Protein AF-A0A4R8ZW48-F1 (afdb_monomer)

pLDDT: mean 73.58, std 17.2, range [37.12, 94.38]

Foldseek 3Di:
DLVLQQQQLPPPVPVPPSDDRQKGWDAQLSLLVVVVDDPPCSPPPVSSVVSVVVVVVCVVVVQKDWPADADVVGGTMIGGPDDHDHVPPDPVPPDPPPPPPPDDDDDDDDDDD

Secondary structure (DSSP, 8-state):
-HHHHHHHTT-GGG-TT-PPTTEE---HHHHHHTTTPPTTGGGSHHHHHHHHHHHHHHHHTTSEEEEE--BTTB--EEEE-S--PPTTS------------------------

Nearest PDB structures (foldseek):
  1fp1-assembly1_D-2  TM=4.747E-01  e=2.102E-01  Medicago sativa
  6qpw-assembly1_B  TM=5.840E-01  e=6.916E-01  Saccharomyces cerevisiae S288C
  4pca-assembly3_D-4  TM=5.143E-01  e=1.866E+00  Anaplasma phagocytophilum str. HGE1
  4pca-assembly2_B  TM=4.327E-01  e=1.634E+00  Anaplasma phagocytophilum str. HGE1
  8t8f-assembly1_G  TM=4.624E-01  e=5.377E+00  Saccharomyces cerevisiae W303

Mean predicted aligned error: 13.17 Å

Structure (mmCIF, N/CA/C/O backbone):
data_AF-A0A4R8ZW48-F1
#
_entry.id   AF-A0A4R8ZW48-F1
#
loop_
_atom_site.group_PDB
_atom_site.id
_atom_site.type_symbol
_atom_site.label_atom_id
_atom_site.label_alt_id
_atom_site.label_comp_id
_atom_site.label_asym_id
_atom_site.label_entity_id
_atom_site.label_seq_id
_atom_site.pdbx_PDB_ins_code
_atom_site.Cartn_x
_atom_site.Cartn_y
_atom_site.Cartn_z
_atom_site.occupancy
_atom_site.B_iso_or_equiv
_atom_site.auth_seq_id
_atom_site.auth_comp_id
_atom_site.auth_asym_id
_atom_site.auth_atom_id
_atom_site.pdbx_PDB_model_num
ATOM 1 N N . MET A 1 1 ? -1.983 -6.429 -3.704 1.00 82.69 1 MET A N 1
ATOM 2 C CA . MET A 1 1 ? -1.678 -5.146 -3.025 1.00 82.69 1 MET A CA 1
ATOM 3 C C . MET A 1 1 ? -1.849 -5.175 -1.506 1.00 82.69 1 MET A C 1
ATOM 5 O O . MET A 1 1 ? -0.839 -5.099 -0.827 1.00 82.69 1 MET A O 1
ATOM 9 N N . LEU A 1 2 ? -3.062 -5.295 -0.946 1.00 81.75 2 LEU A N 1
ATOM 10 C CA . LEU A 1 2 ? -3.280 -5.157 0.511 1.00 81.75 2 LEU A CA 1
ATOM 11 C C . LEU A 1 2 ? -2.423 -6.110 1.367 1.00 81.75 2 LEU A C 1
ATOM 13 O O . LEU A 1 2 ? -1.838 -5.685 2.355 1.00 81.75 2 LEU A O 1
ATOM 17 N N . LEU A 1 3 ? -2.299 -7.376 0.952 1.00 83.31 3 LEU A N 1
ATOM 18 C CA . LEU A 1 3 ? -1.439 -8.359 1.621 1.00 83.31 3 LEU A CA 1
ATOM 19 C C . LEU A 1 3 ? 0.030 -7.919 1.658 1.00 83.31 3 LEU A C 1
ATOM 21 O O . LEU A 1 3 ? 0.670 -8.031 2.693 1.00 83.31 3 LEU A O 1
ATOM 25 N N . HIS A 1 4 ? 0.550 -7.400 0.545 1.00 85.19 4 HIS A N 1
ATOM 26 C CA . HIS A 1 4 ? 1.924 -6.909 0.481 1.00 85.19 4 HIS A CA 1
ATOM 27 C C . HIS A 1 4 ? 2.126 -5.738 1.444 1.00 85.19 4 HIS A C 1
ATOM 29 O O . HIS A 1 4 ? 3.027 -5.795 2.265 1.00 85.19 4 HIS A O 1
ATOM 35 N N . MET A 1 5 ? 1.225 -4.747 1.440 1.00 84.75 5 MET A N 1
ATOM 36 C CA . MET A 1 5 ? 1.295 -3.639 2.401 1.00 84.75 5 MET A CA 1
ATOM 37 C C . MET A 1 5 ? 1.303 -4.132 3.850 1.00 84.75 5 MET A C 1
ATOM 39 O O . MET A 1 5 ? 2.083 -3.641 4.662 1.00 84.75 5 MET A O 1
ATOM 43 N N . ALA A 1 6 ? 0.450 -5.111 4.169 1.00 82.50 6 ALA A N 1
ATOM 44 C CA . ALA A 1 6 ? 0.392 -5.691 5.502 1.00 82.50 6 ALA A CA 1
ATOM 45 C C . ALA A 1 6 ? 1.723 -6.344 5.890 1.00 82.50 6 ALA A C 1
ATOM 47 O O . ALA A 1 6 ? 2.185 -6.094 6.994 1.00 82.50 6 ALA A O 1
ATOM 48 N N . LEU A 1 7 ? 2.355 -7.120 5.005 1.00 78.38 7 LEU A N 1
ATOM 49 C CA . LEU A 1 7 ? 3.647 -7.764 5.275 1.00 78.38 7 LEU A CA 1
ATOM 50 C C . LEU A 1 7 ? 4.774 -6.740 5.476 1.00 78.38 7 LEU A C 1
ATOM 52 O O . LEU A 1 7 ? 5.469 -6.802 6.485 1.00 78.38 7 LEU A O 1
ATOM 56 N N . GLU A 1 8 ? 4.886 -5.769 4.573 1.00 78.56 8 GLU A N 1
ATOM 57 C CA . GLU A 1 8 ? 5.925 -4.728 4.600 1.00 78.56 8 GLU A CA 1
ATOM 58 C C . GLU A 1 8 ? 5.781 -3.789 5.809 1.00 78.56 8 GLU A C 1
ATOM 60 O O . GLU A 1 8 ? 6.763 -3.282 6.332 1.00 78.56 8 GLU A O 1
ATOM 65 N N . SER A 1 9 ? 4.563 -3.590 6.328 1.00 76.00 9 SER A N 1
ATOM 66 C CA . SER A 1 9 ? 4.339 -2.770 7.534 1.00 76.00 9 SER A CA 1
ATOM 67 C C . SER A 1 9 ? 4.898 -3.366 8.836 1.00 76.00 9 SER A C 1
ATOM 69 O O . SER A 1 9 ? 4.832 -2.716 9.882 1.00 76.00 9 SER A O 1
ATOM 71 N N . TRP A 1 10 ? 5.397 -4.605 8.780 1.00 68.69 10 TRP A N 1
ATOM 72 C CA . TRP A 1 10 ? 6.102 -5.291 9.866 1.00 68.69 10 TRP A CA 1
ATOM 73 C C . TRP A 1 10 ? 7.581 -5.530 9.552 1.00 68.69 10 TRP A C 1
ATOM 75 O O . TRP A 1 10 ? 8.257 -6.153 10.378 1.00 68.69 10 TRP A O 1
ATOM 85 N N . ASP A 1 11 ? 8.062 -5.109 8.378 1.00 66.19 11 ASP A N 1
ATOM 86 C CA . ASP A 1 11 ? 9.480 -5.185 8.060 1.00 66.19 11 ASP A CA 1
ATOM 87 C C . ASP A 1 11 ? 10.202 -4.000 8.705 1.00 66.19 11 ASP A C 1
ATOM 89 O O . ASP A 1 11 ? 10.144 -2.857 8.251 1.00 66.19 11 ASP A O 1
ATOM 93 N N . ASP A 1 12 ? 10.870 -4.291 9.817 1.00 62.00 12 ASP A N 1
ATOM 94 C CA . ASP A 1 12 ? 11.641 -3.314 10.577 1.00 62.00 12 ASP A CA 1
ATOM 95 C C . ASP A 1 12 ? 12.902 -2.852 9.810 1.00 62.00 12 ASP A C 1
ATOM 97 O O . ASP A 1 12 ? 13.494 -1.832 10.163 1.00 62.00 12 ASP A O 1
ATOM 101 N N . THR A 1 13 ? 13.299 -3.565 8.745 1.00 59.53 13 THR A N 1
ATOM 102 C CA . THR A 1 13 ? 14.474 -3.256 7.911 1.00 59.53 13 THR A CA 1
ATOM 103 C C . THR A 1 13 ? 14.268 -1.983 7.085 1.00 59.53 13 THR A C 1
ATOM 105 O O . THR A 1 13 ? 15.188 -1.175 6.968 1.00 59.53 13 THR A O 1
ATOM 108 N N . ASP A 1 14 ? 13.046 -1.769 6.587 1.00 54.38 14 ASP A N 1
ATOM 109 C CA . ASP A 1 14 ? 12.645 -0.616 5.767 1.00 54.38 14 ASP A CA 1
ATOM 110 C C . ASP A 1 14 ? 11.744 0.373 6.539 1.00 54.38 14 ASP A C 1
ATOM 112 O O . ASP A 1 14 ? 11.050 1.206 5.949 1.00 54.38 14 ASP A O 1
ATOM 116 N N . ASN A 1 15 ? 11.774 0.323 7.878 1.00 58.97 15 ASN A N 1
ATOM 117 C CA . ASN A 1 15 ? 11.072 1.248 8.771 1.00 58.97 15 ASN A CA 1
ATOM 118 C C . ASN A 1 15 ? 12.043 2.298 9.361 1.00 58.97 15 ASN A C 1
ATOM 120 O O . ASN A 1 15 ? 12.417 2.211 10.536 1.00 58.97 15 ASN A O 1
ATOM 124 N N . PRO A 1 16 ? 12.448 3.336 8.598 1.00 57.59 16 PRO A N 1
ATOM 125 C CA . PRO A 1 16 ? 13.510 4.271 8.991 1.00 57.59 16 PRO A CA 1
ATOM 126 C C . PRO A 1 16 ? 13.196 5.103 10.246 1.00 57.59 16 PRO A C 1
ATOM 128 O O . PRO A 1 16 ? 14.077 5.788 10.760 1.00 57.59 16 PRO A O 1
ATOM 131 N N . GLY A 1 17 ? 11.952 5.078 10.735 1.00 58.38 17 GLY A N 1
ATOM 132 C CA . GLY A 1 17 ? 11.503 5.859 11.888 1.00 58.38 17 GLY A CA 1
ATOM 133 C C . GLY A 1 17 ? 11.105 5.040 13.113 1.00 58.38 17 GLY A C 1
ATOM 134 O O . GLY A 1 17 ? 10.580 5.637 14.051 1.00 58.38 17 GLY A O 1
ATOM 135 N N . ASN A 1 18 ? 11.282 3.709 13.106 1.00 60.03 18 ASN A N 1
ATOM 136 C CA . ASN A 1 18 ? 10.733 2.820 14.140 1.00 60.03 18 ASN A CA 1
ATOM 137 C C . ASN A 1 18 ? 9.226 3.084 14.369 1.00 60.03 18 ASN A C 1
ATOM 139 O O . ASN A 1 18 ? 8.730 3.127 15.498 1.00 60.03 18 ASN A O 1
ATOM 143 N N . GLN A 1 19 ? 8.518 3.385 13.274 1.00 63.16 19 GLN A N 1
ATOM 144 C CA . GLN A 1 19 ? 7.114 3.780 13.283 1.00 63.16 19 GLN A CA 1
ATOM 145 C C . GLN A 1 19 ? 6.253 2.621 13.788 1.00 63.16 19 GLN A C 1
ATOM 147 O O . GLN A 1 19 ? 6.624 1.459 13.596 1.00 63.16 19 GLN A O 1
ATOM 152 N N . PRO A 1 20 ? 5.104 2.918 14.423 1.00 63.41 20 PRO A N 1
ATOM 153 C CA . PRO A 1 20 ? 4.220 1.884 14.929 1.00 63.41 20 PRO A CA 1
ATOM 154 C C . PRO A 1 20 ? 3.824 0.913 13.806 1.00 63.41 20 PRO A C 1
ATOM 156 O O . PRO A 1 20 ? 3.628 1.345 12.662 1.00 63.41 20 PRO A O 1
ATOM 159 N N . PRO A 1 21 ? 3.665 -0.384 14.125 1.00 64.31 21 PRO A N 1
ATOM 160 C CA . PRO A 1 21 ? 3.185 -1.365 13.165 1.00 64.31 21 PRO A CA 1
ATOM 161 C C . PRO A 1 21 ? 1.896 -0.885 12.502 1.00 64.31 21 PRO A C 1
ATOM 163 O O . PRO A 1 21 ? 1.071 -0.275 13.187 1.00 64.31 21 PRO A O 1
ATOM 166 N N . ARG A 1 22 ? 1.700 -1.221 11.216 1.00 72.38 22 ARG A N 1
ATOM 167 C CA . ARG A 1 22 ? 0.585 -0.793 10.329 1.00 72.38 22 ARG A CA 1
ATOM 168 C C . ARG A 1 22 ? 0.845 0.455 9.489 1.00 72.38 22 ARG A C 1
ATOM 170 O O . ARG A 1 22 ? -0.062 0.875 8.769 1.00 72.38 22 ARG A O 1
ATOM 177 N N . ARG A 1 23 ? 2.049 1.025 9.515 1.00 79.00 23 ARG A N 1
ATOM 178 C CA . ARG A 1 23 ? 2.410 2.109 8.597 1.00 79.00 23 ARG A CA 1
ATOM 179 C C . ARG A 1 23 ? 3.266 1.588 7.449 1.00 79.00 23 ARG A C 1
ATOM 181 O O . ARG A 1 23 ? 4.279 0.939 7.668 1.00 79.00 23 ARG A O 1
ATOM 188 N N . TYR A 1 24 ? 2.820 1.845 6.224 1.00 79.25 24 TYR A N 1
ATOM 189 C CA . TYR A 1 24 ? 3.458 1.381 4.994 1.00 79.25 24 TYR A CA 1
ATOM 190 C C . TYR A 1 24 ? 4.174 2.533 4.281 1.00 79.25 24 TYR A C 1
ATOM 192 O O . TYR A 1 24 ? 3.570 3.590 4.070 1.00 79.25 24 TYR A O 1
ATOM 200 N N . PHE A 1 25 ? 5.433 2.297 3.889 1.00 73.12 25 PHE A N 1
ATOM 201 C CA . PHE A 1 25 ? 6.367 3.308 3.368 1.00 73.12 25 PHE A CA 1
ATOM 202 C C . PHE A 1 25 ? 7.028 2.944 2.026 1.00 73.12 25 PHE A C 1
ATOM 204 O O . PHE A 1 25 ? 8.052 3.531 1.674 1.00 73.12 25 PHE A O 1
ATOM 211 N N . ALA A 1 26 ? 6.499 1.997 1.248 1.00 72.94 26 ALA A N 1
ATOM 212 C CA . ALA A 1 26 ? 7.226 1.536 0.062 1.00 72.94 26 ALA A CA 1
ATOM 213 C C . ALA A 1 26 ? 7.128 2.486 -1.148 1.00 72.94 26 ALA A C 1
ATOM 215 O O . ALA A 1 26 ? 6.184 3.271 -1.312 1.00 72.94 26 ALA A O 1
ATOM 216 N N . SER A 1 27 ? 8.107 2.362 -2.049 1.00 78.56 27 SER A N 1
ATOM 217 C CA . SER A 1 27 ? 8.121 3.067 -3.330 1.00 78.56 27 SER A CA 1
ATOM 218 C C . SER A 1 27 ? 7.003 2.576 -4.261 1.00 78.56 27 SER A C 1
ATOM 220 O O . SER A 1 27 ? 6.371 1.531 -4.053 1.00 78.56 27 SER A O 1
ATOM 222 N N . ARG A 1 28 ? 6.747 3.336 -5.333 1.00 81.12 28 ARG A N 1
ATOM 223 C CA . ARG A 1 28 ? 5.766 2.946 -6.363 1.00 81.12 28 ARG A CA 1
ATOM 224 C C . ARG A 1 28 ? 6.192 1.682 -7.109 1.00 81.12 28 ARG A C 1
ATOM 226 O O . ARG A 1 28 ? 5.341 0.855 -7.408 1.00 81.12 28 ARG A O 1
ATOM 233 N N . GLU A 1 29 ? 7.488 1.533 -7.351 1.00 83.50 29 GLU A N 1
ATOM 234 C CA . GLU A 1 29 ? 8.081 0.383 -8.040 1.00 83.50 29 GLU A CA 1
ATOM 235 C C . 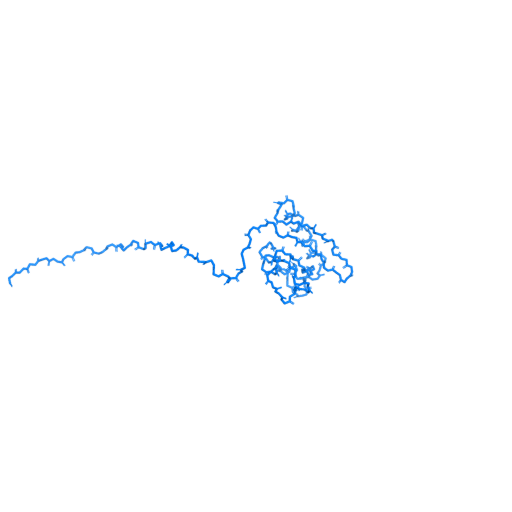GLU A 1 29 ? 7.971 -0.891 -7.198 1.00 83.50 29 GLU A C 1
ATOM 237 O O . GLU A 1 29 ? 7.600 -1.937 -7.725 1.00 83.50 29 GLU A O 1
ATOM 242 N N . SER A 1 30 ? 8.211 -0.796 -5.883 1.00 83.56 30 SER A N 1
ATOM 243 C CA . SER A 1 30 ? 7.996 -1.914 -4.951 1.00 83.56 30 SER A CA 1
ATOM 244 C C . SER A 1 30 ? 6.510 -2.293 -4.889 1.00 83.56 30 SER A C 1
ATOM 246 O O . SER A 1 30 ? 6.126 -3.447 -5.076 1.00 83.56 30 SER A O 1
ATOM 248 N N . SER A 1 31 ? 5.638 -1.284 -4.808 1.00 84.56 31 SER A N 1
ATOM 249 C CA . SER A 1 31 ? 4.184 -1.478 -4.830 1.00 84.56 31 SER A CA 1
ATOM 250 C C . SER A 1 31 ? 3.672 -2.146 -6.116 1.00 84.56 31 SER A C 1
ATOM 252 O O . SER A 1 31 ? 2.674 -2.864 -6.084 1.00 84.56 31 SER A O 1
ATOM 254 N N . ALA A 1 32 ? 4.329 -1.928 -7.257 1.00 89.06 32 ALA A N 1
ATOM 255 C CA . ALA A 1 32 ? 3.951 -2.548 -8.524 1.00 89.06 32 ALA A CA 1
ATOM 256 C C . ALA A 1 32 ? 4.230 -4.061 -8.547 1.00 89.06 32 ALA A C 1
ATOM 258 O O . ALA A 1 32 ? 3.462 -4.813 -9.155 1.00 89.06 32 ALA A O 1
ATOM 259 N N . ILE A 1 33 ? 5.244 -4.531 -7.814 1.00 87.75 33 ILE A N 1
ATOM 260 C CA . ILE A 1 33 ? 5.540 -5.965 -7.661 1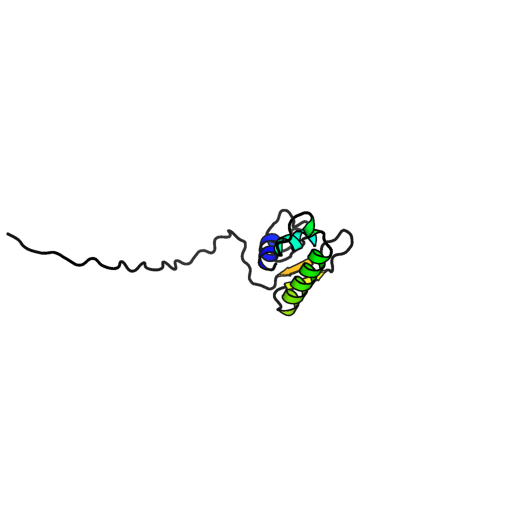.00 87.75 33 ILE A CA 1
ATOM 261 C C . ILE A 1 33 ? 4.357 -6.686 -7.008 1.00 87.75 33 ILE A C 1
ATOM 263 O O . ILE A 1 33 ? 3.957 -7.766 -7.438 1.00 87.75 33 ILE A O 1
ATOM 267 N N . ALA A 1 34 ? 3.692 -6.040 -6.050 1.00 88.06 34 ALA A N 1
ATOM 268 C CA . ALA A 1 34 ? 2.491 -6.565 -5.402 1.00 88.06 34 ALA A CA 1
ATOM 269 C C . ALA A 1 34 ? 1.249 -6.660 -6.306 1.00 88.06 34 ALA A C 1
ATOM 271 O O . ALA A 1 34 ? 0.207 -7.176 -5.873 1.00 88.06 34 ALA A O 1
ATOM 272 N N . LEU A 1 35 ? 1.330 -6.107 -7.517 1.00 89.25 35 LEU A N 1
ATOM 273 C CA . LEU A 1 35 ? 0.339 -6.233 -8.583 1.00 89.25 35 LEU A CA 1
ATOM 274 C C . LEU A 1 35 ? 0.800 -7.182 -9.701 1.00 89.25 35 LEU A C 1
ATOM 276 O O . LEU A 1 35 ? 0.073 -7.357 -10.673 1.00 89.25 35 LEU A O 1
ATOM 280 N N . GLY A 1 36 ? 1.971 -7.810 -9.555 1.00 91.25 36 GLY A N 1
ATOM 281 C CA . GLY A 1 36 ? 2.522 -8.771 -10.509 1.00 91.25 36 GLY A CA 1
ATOM 282 C C . GLY A 1 36 ? 3.446 -8.171 -11.570 1.00 91.25 36 GLY A C 1
ATOM 283 O O . GLY A 1 36 ? 3.859 -8.897 -12.469 1.00 91.25 36 GLY A O 1
ATOM 284 N N . TYR A 1 37 ? 3.794 -6.883 -11.486 1.00 91.06 37 TYR A N 1
ATOM 285 C CA . TYR A 1 37 ? 4.793 -6.300 -12.384 1.00 91.06 37 TYR A CA 1
ATOM 286 C C . TYR A 1 37 ? 6.200 -6.723 -11.956 1.00 91.06 37 TYR A C 1
ATOM 288 O O . TYR A 1 37 ? 6.583 -6.555 -10.800 1.00 91.06 37 TYR A O 1
ATOM 296 N N . LEU A 1 38 ? 6.983 -7.246 -12.894 1.00 91.81 38 LEU A N 1
ATOM 297 C CA . LEU A 1 38 ? 8.377 -7.629 -12.668 1.00 91.81 38 LEU A CA 1
ATOM 298 C C . LEU A 1 38 ? 9.319 -6.527 -13.155 1.00 91.81 38 LEU A C 1
ATOM 300 O O . LEU A 1 38 ? 8.931 -5.692 -13.968 1.00 91.81 38 LEU A O 1
ATOM 304 N N . ALA A 1 39 ? 10.562 -6.523 -12.677 1.00 89.12 39 ALA A N 1
ATOM 305 C CA . ALA A 1 39 ? 11.587 -5.656 -13.247 1.00 89.12 39 ALA A CA 1
ATOM 306 C C . ALA A 1 39 ? 11.918 -6.098 -14.688 1.00 89.12 39 ALA A C 1
ATOM 308 O O . ALA A 1 39 ? 12.039 -7.303 -14.928 1.00 89.12 39 ALA A O 1
ATOM 309 N N . PRO A 1 40 ? 12.092 -5.160 -15.641 1.00 89.12 40 PRO A N 1
ATOM 310 C CA . PRO A 1 40 ? 12.104 -3.697 -15.473 1.00 89.12 40 PRO A CA 1
ATOM 311 C C . PRO A 1 40 ? 10.727 -3.007 -15.605 1.00 89.12 40 PRO A C 1
ATOM 313 O O . PRO A 1 40 ? 10.624 -1.793 -15.432 1.00 89.12 40 PRO A O 1
ATOM 316 N N . ASP A 1 41 ? 9.661 -3.748 -15.911 1.00 90.38 41 ASP A N 1
ATOM 317 C CA . ASP A 1 41 ? 8.327 -3.203 -16.213 1.00 90.38 41 ASP A CA 1
ATOM 318 C C . ASP A 1 41 ? 7.618 -2.565 -15.006 1.00 90.38 41 ASP A C 1
ATOM 320 O O . ASP A 1 41 ? 6.675 -1.784 -15.172 1.00 90.38 41 ASP A O 1
ATOM 324 N N . ASN A 1 42 ? 8.074 -2.853 -13.787 1.00 89.06 42 ASN A N 1
ATOM 325 C CA . ASN A 1 42 ? 7.567 -2.269 -12.545 1.00 89.06 42 ASN A CA 1
ATOM 326 C C . ASN A 1 42 ? 7.801 -0.749 -12.427 1.00 89.06 42 ASN A C 1
ATOM 328 O O . ASN A 1 42 ? 7.103 -0.101 -11.648 1.00 89.06 42 ASN A O 1
ATOM 332 N N . GLY A 1 43 ? 8.722 -0.181 -13.216 1.00 87.38 43 GLY A N 1
ATOM 333 C CA . GLY A 1 43 ? 8.915 1.269 -13.357 1.00 87.38 43 GLY A CA 1
ATOM 334 C C . GLY A 1 43 ? 8.093 1.915 -14.481 1.00 87.38 43 GLY A C 1
ATOM 335 O O . GLY A 1 43 ? 8.177 3.127 -14.694 1.00 87.38 43 GLY A O 1
ATOM 336 N N . SER A 1 44 ? 7.311 1.131 -15.232 1.00 91.62 44 SER A N 1
ATOM 337 C CA . SER A 1 44 ? 6.537 1.641 -16.367 1.00 91.62 44 SER A CA 1
ATOM 338 C C . SER A 1 44 ? 5.367 2.534 -15.935 1.00 91.62 44 SER A C 1
ATOM 340 O O . SER A 1 44 ? 4.812 2.421 -14.840 1.00 91.62 44 SER A O 1
ATOM 342 N N . GLU A 1 45 ? 4.918 3.404 -16.841 1.00 91.62 45 GLU A N 1
ATOM 343 C CA . GLU A 1 45 ? 3.739 4.246 -16.607 1.00 91.62 45 GLU A CA 1
ATOM 344 C C . GLU A 1 45 ? 2.472 3.412 -16.352 1.00 91.62 45 GLU A C 1
ATOM 346 O O . GLU A 1 45 ? 1.660 3.755 -15.489 1.00 91.62 45 GLU A O 1
ATOM 351 N N . SER A 1 46 ? 2.334 2.273 -17.040 1.00 92.31 46 SER A N 1
ATOM 352 C CA . SER A 1 46 ? 1.203 1.362 -16.841 1.00 92.31 46 SER A CA 1
ATOM 353 C C . SER A 1 46 ? 1.191 0.761 -15.432 1.00 92.31 46 SER A C 1
ATOM 355 O O . SER A 1 46 ? 0.144 0.753 -14.781 1.00 92.31 46 SER A O 1
ATOM 357 N N . ALA A 1 47 ? 2.357 0.354 -14.917 1.00 91.50 47 ALA A N 1
ATOM 358 C CA . ALA A 1 47 ? 2.516 -0.120 -13.548 1.00 91.50 47 ALA A CA 1
ATOM 359 C C . ALA A 1 47 ? 2.115 0.963 -12.538 1.00 91.50 47 ALA A C 1
ATOM 361 O O . ALA A 1 47 ? 1.330 0.709 -11.621 1.00 91.50 47 ALA A O 1
ATOM 362 N N . HIS A 1 48 ? 2.561 2.203 -12.750 1.00 89.69 48 HIS A N 1
ATOM 363 C CA . HIS A 1 48 ? 2.193 3.334 -11.900 1.00 89.69 48 HIS A CA 1
ATOM 364 C C . HIS A 1 48 ? 0.686 3.620 -11.897 1.00 89.69 48 HIS A C 1
ATOM 366 O O . HIS A 1 48 ? 0.110 3.873 -10.834 1.00 89.69 48 HIS A O 1
ATOM 372 N N . HIS A 1 49 ? 0.034 3.563 -13.060 1.00 92.25 49 HIS A N 1
ATOM 373 C CA . HIS A 1 49 ? -1.414 3.727 -13.166 1.00 92.25 49 HIS A CA 1
ATOM 374 C C . HIS A 1 49 ? -2.172 2.622 -12.422 1.00 92.25 49 HIS A C 1
ATOM 376 O O . HIS A 1 49 ? -3.104 2.922 -11.668 1.00 92.25 49 HIS A O 1
ATOM 382 N N . SER A 1 50 ? -1.741 1.369 -12.567 1.00 93.25 50 SER A N 1
ATOM 383 C CA . SER A 1 50 ? -2.317 0.220 -11.861 1.00 93.25 50 SER A CA 1
ATOM 384 C C . SER A 1 50 ? -2.169 0.348 -10.343 1.00 93.25 50 SER A C 1
ATOM 386 O O . SER A 1 50 ? -3.150 0.183 -9.616 1.00 93.25 50 SER A O 1
ATOM 388 N N . VAL A 1 51 ? -0.986 0.738 -9.852 1.00 91.06 51 VAL A N 1
ATOM 389 C CA . VAL A 1 51 ? -0.747 1.009 -8.423 1.00 91.06 51 VAL A CA 1
ATOM 390 C C . VAL A 1 51 ? -1.655 2.126 -7.918 1.00 91.06 51 VAL A C 1
ATOM 392 O O . VAL A 1 51 ? -2.305 1.978 -6.883 1.00 91.06 51 VAL A O 1
ATOM 395 N N . LYS A 1 52 ? -1.753 3.236 -8.657 1.00 91.62 52 LYS A N 1
ATOM 396 C CA . LYS A 1 52 ? -2.609 4.368 -8.280 1.00 91.62 52 LYS A CA 1
ATOM 397 C C . LYS A 1 52 ? -4.076 3.953 -8.170 1.00 91.62 52 LYS A C 1
ATOM 399 O O . LYS A 1 52 ? -4.735 4.338 -7.205 1.00 91.62 52 LYS A O 1
ATOM 404 N N . ARG A 1 53 ? -4.572 3.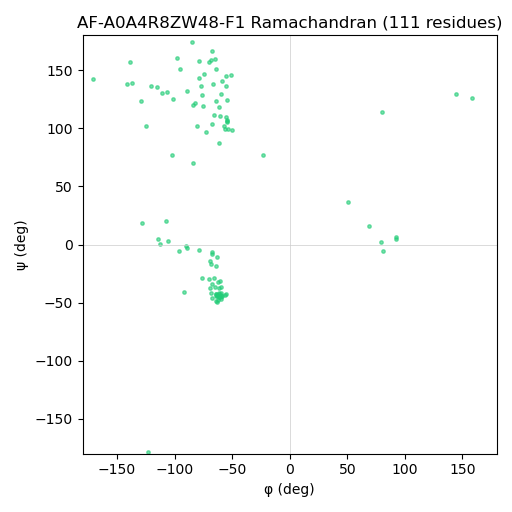164 -9.127 1.00 94.38 53 ARG A N 1
ATOM 405 C CA . ARG A 1 53 ? -5.939 2.635 -9.113 1.00 94.38 53 ARG A CA 1
ATOM 406 C C . ARG A 1 53 ? -6.169 1.706 -7.921 1.00 94.38 53 ARG A C 1
ATOM 408 O O . ARG A 1 53 ? -7.116 1.926 -7.177 1.00 94.38 53 ARG A O 1
ATOM 415 N N . ALA A 1 54 ? -5.284 0.735 -7.697 1.00 93.81 54 ALA A N 1
ATOM 416 C CA . ALA A 1 54 ? -5.406 -0.203 -6.581 1.00 93.81 54 ALA A CA 1
ATOM 417 C C . ALA A 1 54 ? -5.413 0.515 -5.221 1.00 93.81 54 ALA A C 1
ATOM 419 O O . ALA A 1 54 ? -6.218 0.197 -4.352 1.00 93.81 54 ALA A O 1
ATOM 420 N N . ILE A 1 55 ? -4.555 1.526 -5.040 1.00 91.25 55 ILE A N 1
ATOM 421 C CA . ILE A 1 55 ? -4.545 2.348 -3.822 1.00 91.25 55 ILE A CA 1
ATOM 422 C C . ILE A 1 55 ? -5.864 3.110 -3.664 1.00 91.25 55 ILE A C 1
ATOM 424 O O . ILE A 1 55 ? -6.399 3.161 -2.562 1.00 91.25 55 ILE A O 1
ATOM 428 N N . ALA A 1 56 ? -6.394 3.700 -4.738 1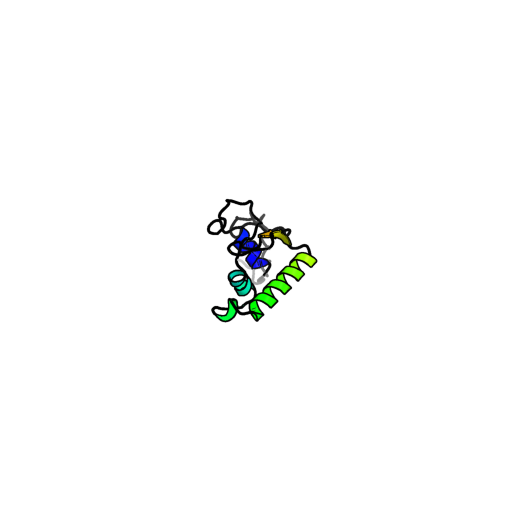.00 91.81 56 ALA A N 1
ATOM 429 C CA . ALA A 1 56 ? -7.667 4.413 -4.681 1.00 91.81 56 ALA A CA 1
ATOM 430 C C . ALA A 1 56 ? -8.826 3.485 -4.279 1.00 91.81 56 ALA A C 1
ATOM 432 O O . ALA A 1 56 ? -9.642 3.869 -3.447 1.00 91.81 56 ALA A O 1
ATOM 433 N N . GLU A 1 57 ? -8.862 2.260 -4.808 1.00 94.38 57 GLU A N 1
ATOM 434 C CA . GLU A 1 57 ? -9.862 1.249 -4.444 1.00 94.38 57 GLU A CA 1
ATOM 435 C C . GLU A 1 57 ? -9.745 0.837 -2.964 1.00 94.38 57 GLU A C 1
ATOM 437 O O . GLU A 1 57 ? -10.756 0.777 -2.269 1.00 94.38 57 GLU A O 1
ATOM 442 N N . LEU A 1 58 ? -8.526 0.636 -2.447 1.00 91.25 58 LEU A N 1
ATOM 443 C CA . LEU A 1 58 ? -8.298 0.297 -1.033 1.00 91.25 58 LEU A CA 1
ATOM 444 C C . LEU A 1 58 ? -8.640 1.442 -0.067 1.00 91.25 58 LEU A C 1
ATOM 446 O O . LEU A 1 58 ? -9.105 1.191 1.046 1.00 91.25 58 LEU A O 1
ATOM 450 N N . VAL A 1 59 ? -8.414 2.693 -0.476 1.00 91.31 59 VAL A N 1
ATOM 451 C CA . VAL A 1 59 ? -8.856 3.869 0.290 1.00 91.31 59 VAL A CA 1
ATOM 452 C C . VAL A 1 59 ? -10.380 3.953 0.282 1.00 91.31 59 VAL A C 1
ATOM 454 O O . VAL A 1 59 ? -10.989 4.123 1.333 1.00 91.31 59 VAL A O 1
ATOM 457 N N . ALA A 1 60 ? -11.011 3.783 -0.884 1.00 92.25 60 ALA A N 1
ATOM 458 C CA . ALA A 1 60 ? -12.466 3.821 -1.013 1.00 92.25 60 ALA A CA 1
ATOM 459 C C . ALA A 1 60 ? -13.158 2.707 -0.210 1.00 92.25 60 ALA A C 1
ATOM 461 O O . ALA A 1 60 ? -14.246 2.922 0.318 1.00 92.25 60 ALA A O 1
ATOM 462 N N . SER A 1 61 ? -12.524 1.539 -0.074 1.00 92.12 61 SER A N 1
ATOM 463 C CA . SER A 1 61 ? -13.032 0.445 0.757 1.00 92.12 61 SER A CA 1
ATOM 464 C C . SER A 1 61 ? -12.774 0.633 2.258 1.00 92.12 61 SER A C 1
ATOM 466 O O . SER A 1 61 ? -13.175 -0.222 3.043 1.00 92.12 61 SER A O 1
ATOM 468 N N . GLY A 1 62 ? -12.047 1.681 2.665 1.00 88.81 62 GLY A N 1
ATOM 469 C CA . GLY A 1 62 ? -11.641 1.905 4.055 1.00 88.81 62 GLY A CA 1
ATOM 470 C C . GLY A 1 62 ? -10.605 0.905 4.578 1.00 88.81 62 GLY A C 1
ATOM 471 O O . GLY A 1 62 ? -10.424 0.793 5.786 1.00 88.81 62 GLY A O 1
ATOM 472 N N . ALA A 1 63 ? -9.926 0.161 3.699 1.00 88.44 63 ALA A N 1
ATOM 473 C CA . ALA A 1 63 ? -8.900 -0.800 4.113 1.00 88.44 63 ALA A CA 1
ATOM 474 C C . ALA A 1 63 ? -7.587 -0.105 4.506 1.00 88.44 63 ALA A C 1
ATOM 476 O O . ALA A 1 63 ? -6.829 -0.618 5.333 1.00 88.44 63 ALA A O 1
ATOM 477 N N . ILE A 1 64 ? -7.319 1.059 3.906 1.00 90.44 64 ILE A N 1
ATOM 478 C CA . ILE A 1 64 ? -6.154 1.895 4.193 1.00 90.44 64 ILE A CA 1
ATOM 479 C C . ILE A 1 64 ? -6.544 3.373 4.234 1.00 90.44 64 ILE A C 1
ATOM 481 O O . ILE A 1 64 ? -7.496 3.798 3.582 1.00 90.44 64 ILE A O 1
ATOM 485 N N . GLU A 1 65 ? -5.741 4.170 4.924 1.00 90.81 65 GLU A N 1
ATOM 486 C CA . GLU A 1 65 ? -5.814 5.628 4.928 1.00 90.81 65 GLU A CA 1
ATOM 487 C C . GLU A 1 65 ? -4.491 6.203 4.421 1.00 90.81 65 GLU A C 1
ATOM 489 O O . GLU A 1 65 ? -3.415 5.739 4.796 1.00 90.81 65 GLU A O 1
ATOM 494 N N . ARG A 1 66 ? -4.547 7.222 3.559 1.00 89.38 66 ARG A N 1
ATOM 495 C CA . ARG A 1 66 ? -3.345 7.930 3.106 1.00 89.38 66 ARG A CA 1
ATOM 496 C C . ARG A 1 66 ? -2.970 8.997 4.127 1.00 89.38 66 ARG A C 1
ATOM 498 O O . ARG A 1 66 ? -3.726 9.941 4.318 1.00 89.38 66 ARG A O 1
ATOM 505 N N . VAL A 1 67 ? -1.768 8.891 4.682 1.00 87.38 67 VAL A N 1
ATOM 506 C CA . VAL A 1 67 ? -1.236 9.870 5.638 1.00 87.38 67 VAL A CA 1
ATOM 507 C C . VAL A 1 67 ? -0.442 10.961 4.931 1.00 87.38 67 VAL A C 1
ATOM 509 O O . VAL A 1 67 ? -0.572 12.136 5.256 1.00 87.38 67 VAL A O 1
ATOM 512 N N . SER A 1 68 ? 0.354 10.585 3.926 1.00 84.50 68 SER A N 1
ATOM 513 C CA . SER A 1 68 ? 1.157 11.533 3.152 1.00 84.50 68 SER A CA 1
ATOM 514 C C . SER A 1 68 ? 1.191 11.167 1.671 1.00 84.50 68 SER A C 1
ATOM 516 O O . SER A 1 68 ? 1.310 10.001 1.275 1.00 84.50 68 SER A O 1
ATOM 518 N N . SER A 1 69 ? 1.071 12.179 0.813 1.00 80.12 69 SER A N 1
ATOM 519 C CA . SER A 1 69 ? 1.379 12.031 -0.605 1.00 80.12 69 SER A CA 1
ATOM 520 C C . SER A 1 69 ? 2.894 11.992 -0.788 1.00 80.12 69 SER A C 1
ATOM 522 O O . SER A 1 69 ? 3.574 12.969 -0.484 1.00 80.12 69 SER A O 1
ATOM 524 N N . GLY A 1 70 ? 3.411 10.887 -1.329 1.00 76.44 70 GLY A N 1
ATOM 525 C CA . GLY A 1 70 ? 4.831 10.770 -1.662 1.00 76.44 70 GLY A CA 1
ATOM 526 C C . GLY A 1 70 ? 5.287 11.900 -2.585 1.00 76.44 70 GLY A C 1
ATOM 527 O O . GLY A 1 70 ? 4.586 12.250 -3.541 1.00 76.44 70 GLY A O 1
ATOM 528 N N . SER A 1 71 ? 6.454 12.458 -2.287 1.00 74.38 71 SER A N 1
ATOM 529 C CA . SER A 1 71 ? 7.083 13.564 -3.005 1.00 74.38 71 SER A CA 1
ATOM 530 C C . SER A 1 71 ? 8.475 13.152 -3.494 1.00 74.38 71 SER A C 1
ATOM 532 O O . SER A 1 71 ? 8.889 12.002 -3.353 1.00 74.38 71 SER A O 1
ATOM 534 N N . ARG A 1 72 ? 9.213 14.056 -4.141 1.00 73.44 72 ARG A N 1
ATOM 535 C CA . ARG A 1 72 ? 10.546 13.723 -4.656 1.00 73.44 72 ARG A CA 1
ATOM 536 C C . ARG A 1 72 ? 11.462 13.329 -3.485 1.00 73.44 72 ARG A C 1
ATOM 538 O O . ARG A 1 72 ? 11.680 14.127 -2.580 1.00 73.44 72 ARG A O 1
ATOM 545 N N . GLY A 1 73 ? 11.957 12.092 -3.504 1.00 72.38 73 GLY A N 1
ATOM 546 C CA . GLY A 1 73 ? 12.782 11.525 -2.430 1.00 72.38 73 GLY A CA 1
ATOM 547 C C . GLY A 1 73 ? 12.013 11.042 -1.194 1.00 72.38 73 GLY A C 1
ATOM 548 O O . GLY A 1 73 ? 12.649 10.574 -0.260 1.00 72.38 73 GLY A O 1
ATOM 549 N N . HIS A 1 74 ? 10.677 11.122 -1.183 1.00 77.00 74 HIS A N 1
ATOM 550 C CA . HIS A 1 74 ? 9.847 10.654 -0.071 1.00 77.00 74 HIS A CA 1
ATOM 551 C C . HIS A 1 74 ? 8.738 9.735 -0.579 1.00 77.00 74 HIS A C 1
ATOM 553 O O . HIS A 1 74 ? 7.919 10.124 -1.417 1.00 77.00 74 HIS A O 1
ATOM 559 N N . ASN A 1 75 ? 8.679 8.518 -0.046 1.00 82.75 75 ASN A N 1
ATOM 560 C CA . ASN A 1 75 ? 7.613 7.584 -0.382 1.00 82.75 75 ASN A CA 1
ATOM 561 C C . ASN A 1 75 ? 6.262 8.064 0.161 1.00 82.75 75 ASN A C 1
ATOM 563 O O . ASN A 1 75 ? 6.177 8.907 1.052 1.00 82.75 75 ASN A O 1
ATOM 567 N N . ALA A 1 76 ? 5.185 7.560 -0.436 1.00 84.12 76 ALA A N 1
ATOM 568 C CA . ALA A 1 76 ? 3.851 7.814 0.084 1.00 84.12 76 ALA A CA 1
ATOM 569 C C . ALA A 1 76 ? 3.627 6.980 1.346 1.00 84.12 76 ALA A C 1
ATOM 571 O O . ALA A 1 76 ? 4.099 5.849 1.430 1.00 84.12 76 ALA A O 1
ATOM 572 N N . GLU A 1 77 ? 2.865 7.532 2.282 1.00 87.12 77 GLU A N 1
ATOM 573 C CA . GLU A 1 77 ? 2.634 6.900 3.574 1.00 87.12 77 GLU A CA 1
ATOM 574 C C . GLU A 1 77 ? 1.172 6.530 3.733 1.00 87.12 77 GLU A C 1
ATOM 576 O O . GLU A 1 77 ? 0.279 7.340 3.446 1.00 87.12 77 GLU A O 1
ATOM 581 N N . PHE A 1 78 ? 0.938 5.319 4.226 1.00 87.06 78 PHE A N 1
ATOM 582 C CA . PHE A 1 78 ? -0.404 4.797 4.428 1.00 87.06 78 PHE A CA 1
ATOM 583 C C . PHE A 1 78 ? -0.525 4.083 5.769 1.00 87.06 78 PHE A C 1
ATOM 585 O O . PHE A 1 78 ? 0.359 3.314 6.142 1.00 87.06 78 PHE A O 1
ATOM 592 N N . ASN A 1 79 ? -1.645 4.303 6.452 1.00 88.12 79 ASN A N 1
ATOM 593 C CA . ASN A 1 79 ? -2.067 3.503 7.592 1.00 88.12 79 ASN A CA 1
ATOM 594 C C . ASN A 1 79 ? -2.913 2.332 7.093 1.00 88.12 79 ASN A C 1
ATOM 596 O O . ASN A 1 79 ? -3.849 2.522 6.315 1.00 88.12 79 ASN A O 1
ATOM 600 N N . LEU A 1 80 ? -2.620 1.129 7.570 1.00 87.19 80 LEU A N 1
ATOM 601 C CA . LEU A 1 80 ? -3.484 -0.034 7.405 1.00 87.19 80 LEU A CA 1
ATOM 602 C C . LEU A 1 80 ? -4.569 -0.007 8.482 1.00 87.19 80 LEU A C 1
ATOM 604 O O . LEU A 1 80 ? -4.274 -0.014 9.677 1.00 87.19 80 LEU A O 1
ATOM 608 N N . LEU A 1 81 ? -5.828 0.008 8.045 1.00 84.31 81 LEU A N 1
ATOM 609 C CA . LEU A 1 81 ? -6.999 -0.005 8.928 1.00 84.31 81 LEU A CA 1
ATOM 610 C C . LEU A 1 81 ? -7.562 -1.418 9.126 1.00 84.31 81 LEU A C 1
ATOM 612 O O . LEU A 1 81 ? -8.464 -1.631 9.934 1.00 84.31 81 LEU A O 1
ATOM 616 N N . VAL A 1 82 ? -7.018 -2.397 8.403 1.00 78.75 82 VAL A N 1
ATOM 617 C CA . VAL A 1 82 ? -7.349 -3.810 8.570 1.00 78.75 82 VAL A CA 1
ATOM 618 C C . VAL A 1 82 ? -6.622 -4.406 9.770 1.00 78.75 82 VAL A C 1
ATOM 620 O O . VAL A 1 82 ? -5.462 -4.089 10.041 1.00 78.75 82 VAL A O 1
ATOM 623 N N . ASP A 1 83 ? -7.296 -5.309 10.481 1.00 71.50 83 ASP A N 1
ATOM 624 C CA . ASP A 1 83 ? -6.669 -6.034 11.578 1.00 71.50 83 ASP A CA 1
ATOM 625 C C . ASP A 1 83 ? -5.687 -7.078 11.025 1.00 71.50 83 ASP A C 1
ATOM 627 O O . ASP A 1 83 ? -6.063 -8.168 10.590 1.00 71.50 83 ASP A O 1
ATOM 631 N N . SER A 1 84 ? -4.410 -6.708 10.984 1.00 66.94 84 SER A N 1
ATOM 632 C CA . SER A 1 84 ? -3.305 -7.578 10.584 1.00 66.94 84 SER A CA 1
ATOM 633 C C . SER A 1 84 ? -2.422 -7.893 11.789 1.00 66.94 84 SER A C 1
ATOM 635 O O . SER A 1 84 ? -1.987 -6.976 12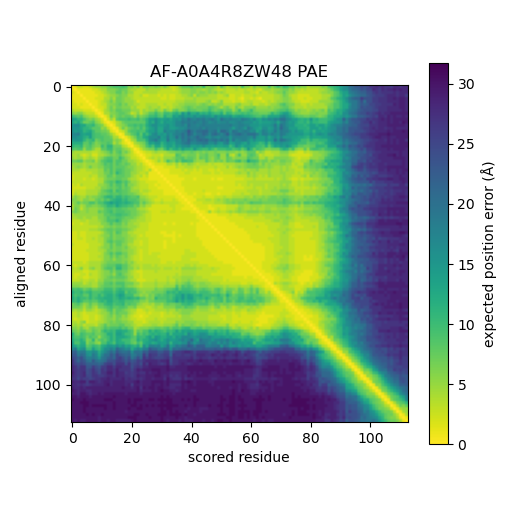.488 1.00 66.94 84 SER A O 1
ATOM 637 N N . ALA A 1 85 ? -2.115 -9.173 12.003 1.00 66.00 85 ALA A N 1
ATOM 638 C CA . ALA A 1 85 ? -1.127 -9.623 12.983 1.00 66.00 85 ALA A CA 1
ATOM 639 C C . ALA A 1 85 ? 0.237 -9.842 12.310 1.00 66.00 85 ALA A C 1
ATOM 641 O O . ALA A 1 85 ? 0.283 -10.209 11.134 1.00 66.00 85 ALA A O 1
ATOM 642 N N . LYS A 1 86 ? 1.336 -9.665 13.061 1.00 64.44 86 LYS A N 1
ATOM 643 C CA . LYS A 1 86 ? 2.695 -9.925 12.563 1.00 64.44 86 LYS A CA 1
ATOM 644 C C . LYS A 1 86 ? 2.787 -11.362 12.021 1.00 64.44 86 LYS A C 1
ATOM 646 O O . LYS A 1 86 ? 2.483 -12.299 12.770 1.00 64.44 86 LYS A O 1
ATOM 651 N N . PRO A 1 87 ? 3.199 -11.568 10.759 1.00 60.53 87 PRO A N 1
ATOM 652 C CA . PRO A 1 87 ? 3.400 -12.910 10.220 1.00 60.53 87 PRO A CA 1
ATOM 653 C C . PRO A 1 87 ? 4.458 -13.649 11.055 1.00 60.53 87 PRO A C 1
ATOM 655 O O . PRO A 1 87 ? 5.513 -13.104 11.361 1.00 60.53 87 PRO A O 1
ATOM 658 N N . GLY A 1 88 ? 4.149 -14.873 11.493 1.00 63.56 88 GLY A N 1
ATOM 659 C CA . GLY A 1 88 ? 5.035 -15.668 12.358 1.00 63.56 88 GLY A CA 1
ATOM 660 C C . GLY A 1 88 ? 4.989 -15.311 13.850 1.00 63.56 88 GLY A C 1
ATOM 661 O O . GLY A 1 88 ? 5.550 -16.041 14.665 1.00 63.56 88 GLY A O 1
ATOM 662 N N . GLY A 1 89 ? 4.261 -14.261 14.246 1.00 56.09 89 GLY A N 1
ATOM 663 C CA . GLY A 1 89 ? 3.830 -14.120 15.630 1.00 56.09 89 GLY A CA 1
ATOM 664 C C . GLY A 1 89 ? 2.865 -15.260 15.916 1.00 56.09 89 GLY A C 1
ATOM 665 O O . GLY A 1 89 ? 1.790 -15.306 15.322 1.00 56.09 89 GLY A O 1
ATOM 666 N N . HIS A 1 90 ? 3.257 -16.215 16.759 1.00 47.78 90 HIS A N 1
ATOM 667 C CA . HIS A 1 90 ? 2.374 -17.287 17.200 1.00 47.78 90 HIS A CA 1
ATOM 668 C C . HIS A 1 90 ? 1.054 -16.677 17.696 1.00 47.78 90 HIS A C 1
ATOM 670 O O . HIS A 1 90 ? 0.933 -16.286 18.856 1.00 47.78 90 HIS A O 1
ATOM 676 N N . ARG A 1 91 ? 0.017 -16.666 16.848 1.00 48.34 91 ARG A N 1
ATOM 677 C CA . ARG A 1 91 ? -1.337 -16.867 17.347 1.00 48.34 91 ARG A CA 1
ATOM 678 C C . ARG A 1 91 ? -1.207 -18.186 18.084 1.00 48.34 91 ARG A C 1
ATOM 680 O O . ARG A 1 91 ? -0.944 -19.213 17.457 1.00 48.34 91 ARG A O 1
ATOM 687 N N . ARG A 1 92 ? -1.279 -18.158 19.417 1.00 45.88 92 ARG A N 1
ATOM 688 C CA . ARG A 1 92 ? -1.665 -19.355 20.152 1.00 45.88 92 ARG A CA 1
ATOM 689 C C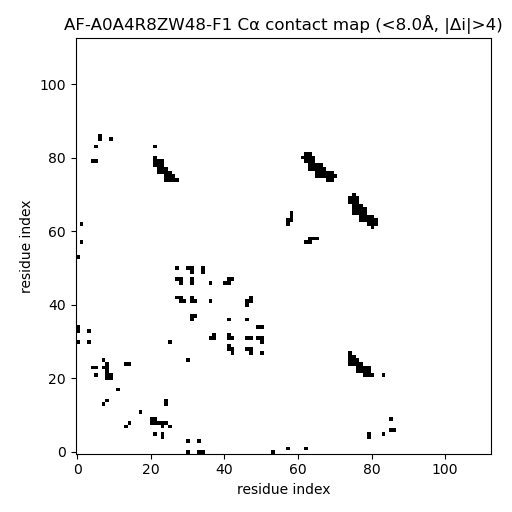 . ARG A 1 92 ? -2.975 -19.757 19.499 1.00 45.88 92 ARG A C 1
ATOM 691 O O . ARG A 1 92 ? -3.994 -19.112 19.711 1.00 45.88 92 ARG A O 1
ATOM 698 N N . TYR A 1 93 ? -2.898 -20.722 18.592 1.00 48.22 93 TYR A N 1
ATOM 699 C CA . TYR A 1 93 ? -4.043 -21.496 18.198 1.00 48.22 93 TYR A CA 1
ATOM 700 C C . TYR A 1 93 ? -4.521 -22.064 19.526 1.00 48.22 93 TYR A C 1
ATOM 702 O O . TYR A 1 93 ? -3.899 -22.976 20.068 1.00 48.22 93 TYR A O 1
ATOM 710 N N . GLU A 1 94 ? -5.539 -21.446 20.125 1.00 47.53 94 GLU A N 1
ATOM 711 C CA . GLU A 1 94 ? -6.394 -22.196 21.019 1.00 47.53 94 GLU A CA 1
ATOM 712 C C . GLU A 1 94 ? -6.858 -23.375 20.181 1.00 47.53 94 GLU A C 1
ATOM 714 O O . GLU A 1 94 ? -7.525 -23.222 19.161 1.00 47.53 94 GLU A O 1
ATOM 719 N N . THR A 1 95 ? -6.285 -24.511 20.543 1.00 49.62 95 THR A N 1
ATOM 720 C CA . THR A 1 95 ? -6.517 -25.879 20.129 1.00 49.62 95 THR A CA 1
ATOM 721 C C . THR A 1 95 ? -7.919 -26.115 19.563 1.00 49.62 95 THR A C 1
ATOM 723 O O . THR A 1 95 ? -8.754 -26.754 20.187 1.00 49.62 95 THR A O 1
ATOM 726 N N . ASN A 1 96 ? -8.161 -25.701 18.322 1.00 49.66 96 ASN A N 1
ATOM 727 C CA . ASN A 1 96 ? -9.158 -26.332 17.473 1.00 49.66 96 ASN A CA 1
ATOM 728 C C . ASN A 1 96 ? -8.475 -27.537 16.835 1.00 49.66 96 ASN A C 1
AT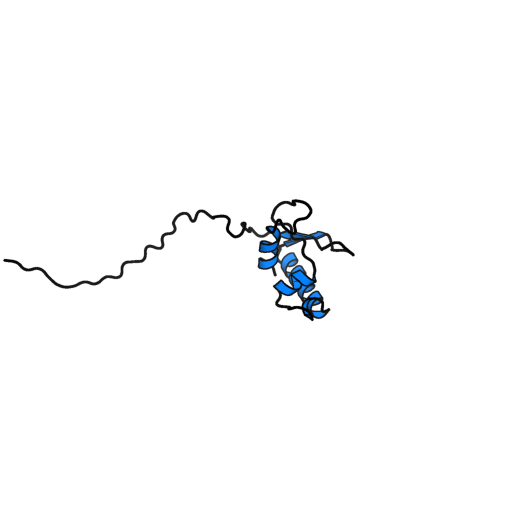OM 730 O O . ASN A 1 96 ? -8.170 -27.567 15.644 1.00 49.66 96 ASN A O 1
ATOM 734 N N . VAL A 1 97 ? -8.201 -28.537 17.677 1.00 51.25 97 VAL A N 1
ATOM 735 C CA . VAL A 1 97 ? -8.091 -29.913 17.206 1.00 51.25 97 VAL A CA 1
ATOM 736 C C . VAL A 1 97 ? -9.386 -30.199 16.468 1.00 51.25 97 VAL A C 1
ATOM 738 O O . VAL A 1 97 ? -10.437 -30.359 17.078 1.00 51.25 97 VAL A O 1
ATOM 741 N N . ILE A 1 98 ? -9.325 -30.226 15.141 1.00 54.44 98 ILE A N 1
ATOM 742 C CA . ILE A 1 98 ? -10.334 -30.919 14.352 1.00 54.44 98 ILE A CA 1
ATOM 743 C C . ILE A 1 98 ? -10.231 -32.369 14.830 1.00 54.44 98 ILE A C 1
ATOM 745 O O . ILE A 1 98 ? -9.190 -32.992 14.586 1.00 54.44 98 ILE A O 1
ATOM 749 N N . PRO A 1 99 ? -11.222 -32.923 15.554 1.00 50.75 99 PRO A N 1
ATOM 750 C CA . PRO A 1 99 ? -11.186 -34.327 15.890 1.00 50.75 99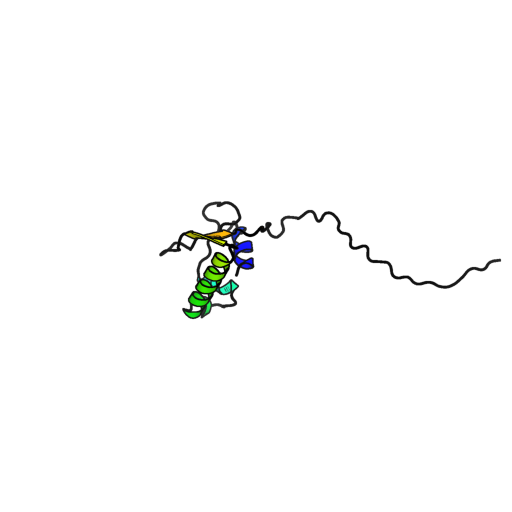 PRO A CA 1
ATOM 751 C C . PRO A 1 99 ? -11.358 -35.035 14.555 1.00 50.75 99 PRO A C 1
ATOM 753 O O . PRO A 1 99 ? -12.442 -35.045 13.972 1.00 50.75 99 PRO A O 1
ATOM 756 N N . MET A 1 100 ? -10.263 -35.568 14.024 1.00 47.59 100 MET A N 1
ATOM 757 C CA . MET A 1 100 ? -10.325 -36.536 12.946 1.00 47.59 100 MET A CA 1
ATOM 758 C C . MET A 1 100 ? -11.189 -37.681 13.474 1.00 47.59 100 MET A C 1
ATOM 760 O O . MET A 1 100 ? -10.751 -38.473 14.309 1.00 47.59 100 MET A O 1
ATOM 764 N N . LEU A 1 101 ? -12.451 -37.718 13.044 1.00 50.00 101 LEU A N 1
ATOM 765 C CA . LEU A 1 101 ? -13.347 -38.843 13.251 1.00 50.00 101 LEU A CA 1
ATOM 766 C C . LEU A 1 101 ? -12.631 -40.074 12.704 1.00 50.00 101 LEU A C 1
ATOM 768 O O . LEU A 1 101 ? -12.483 -40.245 11.493 1.00 50.00 101 LEU A O 1
ATOM 772 N N . ARG A 1 102 ? -12.155 -40.917 13.622 1.00 53.69 102 ARG A N 1
ATOM 773 C CA . ARG A 1 102 ? -11.628 -42.248 13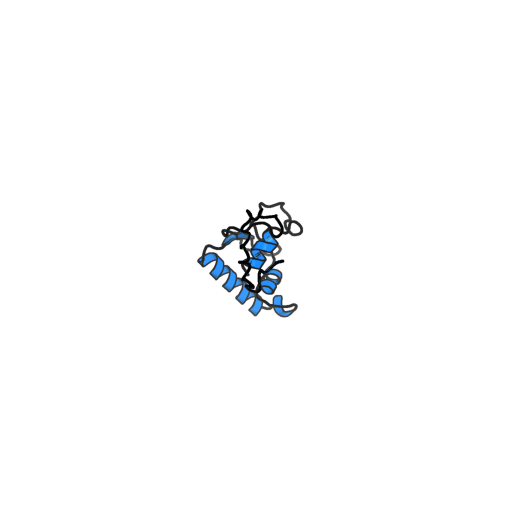.343 1.00 53.69 102 ARG A CA 1
ATOM 774 C C . ARG A 1 102 ? -12.767 -43.065 12.731 1.00 53.69 102 ARG A C 1
ATOM 776 O O . ARG A 1 102 ? -13.550 -43.690 13.441 1.00 53.69 102 ARG A O 1
ATOM 783 N N . ARG A 1 103 ? -12.910 -42.985 11.406 1.00 44.69 103 ARG A N 1
ATOM 784 C CA . ARG A 1 103 ? -13.882 -43.753 10.628 1.00 44.69 103 ARG A CA 1
ATOM 785 C C . ARG A 1 103 ? -13.517 -45.233 10.756 1.00 44.69 103 ARG A C 1
ATOM 787 O O . ARG A 1 103 ? -12.373 -45.613 10.526 1.00 44.69 103 ARG A O 1
ATOM 794 N N . GLY A 1 104 ? -14.484 -46.015 11.224 1.00 43.16 104 GLY A N 1
ATOM 795 C CA . GLY A 1 104 ? -14.298 -47.361 11.748 1.00 43.16 104 GLY A CA 1
ATOM 796 C C . GLY A 1 104 ? -13.819 -48.423 10.759 1.00 43.16 104 GLY A C 1
ATOM 797 O O . GLY A 1 104 ? -14.027 -48.332 9.551 1.00 43.16 104 GLY A O 1
ATOM 798 N N . GLY A 1 105 ? -13.263 -49.481 11.345 1.00 37.12 105 GLY A N 1
ATOM 799 C CA . GLY A 1 105 ? -13.257 -50.834 10.807 1.00 37.12 105 GLY A CA 1
ATOM 800 C C . GLY A 1 105 ? -13.861 -51.758 11.864 1.00 37.12 105 GLY A C 1
ATOM 801 O O . GLY A 1 105 ? -13.219 -52.052 12.867 1.00 37.12 105 GLY A O 1
ATOM 802 N N . LEU A 1 106 ? -15.124 -52.135 11.668 1.00 45.25 106 LEU A N 1
ATOM 803 C CA . LEU A 1 106 ? -15.796 -53.235 12.357 1.00 45.25 106 LEU A CA 1
ATOM 804 C C . LEU A 1 106 ? -15.317 -54.559 11.746 1.00 45.25 106 LEU A C 1
ATOM 806 O O . LEU A 1 106 ? -15.336 -54.685 10.523 1.00 45.25 106 LEU A O 1
ATOM 810 N N . GLY A 1 107 ? -15.026 -55.561 12.579 1.00 40.84 107 GLY A N 1
ATOM 811 C CA . GLY A 1 107 ? -15.323 -56.950 12.217 1.00 40.84 107 GLY A CA 1
ATOM 812 C C . GLY A 1 107 ? -14.330 -58.021 12.674 1.00 40.84 107 GLY A C 1
ATOM 813 O O . GLY A 1 107 ? -13.155 -57.958 12.341 1.00 40.84 107 GLY A O 1
ATOM 814 N N . ALA A 1 108 ? -14.910 -59.053 13.302 1.00 41.59 108 ALA A N 1
ATOM 815 C CA . ALA A 1 108 ? -14.385 -60.384 13.631 1.00 41.59 108 ALA A CA 1
ATOM 816 C C . ALA A 1 108 ? -13.482 -60.446 14.877 1.00 41.59 108 ALA A C 1
ATOM 818 O O . ALA A 1 108 ? -12.394 -59.895 14.898 1.00 41.59 108 ALA A O 1
ATOM 819 N N . GLY A 1 109 ? -13.841 -61.113 15.970 1.00 41.00 109 GLY A N 1
ATOM 820 C CA . GLY A 1 109 ? -14.930 -62.044 16.243 1.00 41.00 109 GLY A CA 1
ATOM 821 C C . GLY A 1 109 ? -14.505 -62.865 17.463 1.00 41.00 109 GLY A C 1
ATOM 822 O O . GLY A 1 109 ? -13.407 -63.413 17.476 1.00 41.00 109 GLY A O 1
ATOM 823 N N . GLU A 1 110 ? -15.336 -62.906 18.501 1.00 46.84 110 GLU A N 1
ATOM 824 C CA . GLU A 1 110 ? -15.180 -63.855 19.605 1.00 46.84 110 GLU A CA 1
ATOM 825 C C . GLU A 1 110 ? -15.224 -65.301 19.088 1.00 46.84 110 GLU A C 1
ATOM 827 O O . GLU A 1 110 ? -16.095 -65.634 18.280 1.00 46.84 110 GLU A O 1
ATOM 832 N N . ARG A 1 111 ? -14.382 -66.182 19.647 1.00 40.88 111 ARG A N 1
ATOM 833 C CA . ARG A 1 111 ? -14.862 -67.329 20.448 1.00 40.88 111 ARG A CA 1
ATOM 834 C C . ARG A 1 111 ? -13.721 -68.085 21.170 1.00 40.88 111 ARG A C 1
ATOM 836 O O . ARG A 1 111 ? -12.664 -68.257 20.571 1.00 40.88 111 ARG A O 1
ATOM 843 N N . PRO A 1 112 ? -13.954 -68.558 22.414 1.00 44.59 112 PRO A N 1
ATOM 844 C CA . PRO A 1 112 ? -13.109 -69.508 23.163 1.00 44.59 112 PRO A CA 1
ATOM 845 C C . PRO A 1 112 ? -13.487 -70.969 22.765 1.00 44.59 112 PRO A C 1
ATOM 847 O O . PRO A 1 112 ? -14.433 -71.111 21.977 1.00 44.59 112 PRO A O 1
ATOM 850 N N . PRO A 1 113 ? -12.809 -72.063 23.195 1.00 53.62 113 PRO A N 1
ATOM 851 C CA . PRO A 1 113 ? -12.336 -72.405 24.551 1.00 53.62 113 PRO A CA 1
ATOM 852 C C . PRO A 1 113 ? -10.815 -72.384 24.764 1.00 53.62 113 PRO A C 1
ATOM 854 O O . PRO A 1 113 ? -10.062 -72.542 23.778 1.00 53.62 113 PRO A O 1
#

Solvent-accessible surface area (backbone atoms only — not comparable to full-atom values): 7064 Å² total; per-residue (Å²): 77,71,68,51,48,59,55,55,18,68,40,72,89,79,36,95,72,76,63,68,77,40,48,31,60,60,45,72,46,62,50,11,42,44,74,71,36,49,88,78,53,14,75,34,71,67,31,50,51,52,42,53,50,53,52,51,53,35,42,74,70,56,43,31,46,81,76,42,82,48,52,95,98,39,54,33,31,31,39,53,65,58,96,75,76,64,87,87,58,79,72,76,70,75,79,74,71,73,78,76,76,79,77,81,84,90,83,88,75,93,81,86,136

Radius of gyration: 23.8 Å; Cα contacts (8 Å, |Δi|>4): 117; chains: 1; bounding box: 30×86×41 Å

Sequence (113 aa):
MLLHMALESWDDTDNPGNQPPRRYFASRESSAIALGYLAPDNGSESAHHSVKRAIAELVASGAIERVSSGSRGHNAEFNLLVDSAKPGGHRRYETNVIPMLRRGGLGAGERPP

=== Feature glossary ===
A reading guide for the features in this record.

Start from the sequence.

  · Sequence gives the chain of amino acids in standard one-letter code (A=alanine, C=cysteine, …, Y=tyrosine), read N→C. It is the only feature that is directly encoded by the gene; all structural features are derived from the folded form of this sequence.

Fold it, and you get atomic coordinates and the backbone conformation that goes with them.

  · Structure coordinates are given as an mmCIF _atom_site loop: one row per atom with element, residue name, chain id, sequence number, and x/y/z position in Å. Only the four main-chain atoms per residue are included here; side chains are omitted to keep the record compact.

  · Backbone dihedral angles. Every residue except chain termini has a φ (preceding-C → N → Cα → C) and a ψ (N → Cα → C → next-N). They are reported in degrees following the IUPAC sign convention. Secondary structure is essentially a statement about which (φ, ψ) basin each residue occupies.

  · Eight-state secondary structure (DSSP): H is the canonical α-helix, G the tighter 3₁₀-helix, I the wider π-helix; E/B are β-structure, T and S are turns and bends, and '-' is everything else. DSSP derives these from the pattern of main-chain N–H···O=C hydrogen bonds, not from the sequence.

  · SS3 is a coarse helix/strand/coil call (letters a/b/c) made by the P-SEA algorithm from inter-Cα distances and dihedrals. It is less detailed than DSSP but needs only Cα positions.

Summarize the fold with a handful of shape descriptors and a per-residue structural alphabet.

  · Radius of gyration (Rg) is the root-mean-square distance of Cα atoms from their centroid — a single number for overall size and compactness. A globular domain of N residues has Rg ≈ 2.2·N^0.38 Å; an extended or disordered chain has a much larger Rg. The Cα contact count is the number of residue pairs whose Cα atoms are within 8 Å and are more than four positions apart in sequence — a standard proxy for tertiary packing density. The bounding box is the smallest axis-aligned box enclosing all Cα atoms.

  · 3Di is Foldseek's structural alphabet. Each residue is assigned one of twenty discrete states based on how its Cα sits relative to its spatial (not sequential) neighbors. Aligning 3Di strings finds structural homologs roughly as well as full 3D superposition, but orders of magnitude faster.

  · Solvent-accessible surface area (SASA) is the area in Å² traced out by the centre of a 1.4 Å probe sphere (a water molecule) rolled over the protein's van der Waals surface (Shrake–Rupley / Lee–Richards construction). Buried residues have near-zero SASA; fully exposed residues can exceed 200 Å². The total SASA scales roughly with the number of surface residues.

Ask how reliable the model is.

  · For AlphaFold models, the B-factor field carries pLDDT — the model's own estimate of local accuracy on a 0–100 scale. Regions with pLDDT<50 should be treated as essentially unmodeled; they often correspond to intrinsically disordered segments.

  · For experimental (PDB) structures, the B-factor (temperature factor) quantifies the positional spread of each atom in the crystal — a combination of thermal vibration and static disorder — in units of Å². High B-factors mark flexible loops or poorly resolved regions; low B-factors mark the rigid, well-ordered core.

  · Predicted Aligned Error (PAE) is an AlphaFold confidence matrix: entry (i, j) is the expected error in the position of residue j, in ångströms, when the prediction is superimposed on the true structure at residue i. Low PAE within a block of residues means that block is internally rigid and well-predicted; high PAE between two blocks means their relative placement is uncertain even if each block individually is confident.

Place it in context: what it resembles, what it is annotated as, and how it looks.

  · Structural nearest neighbors (via Foldseek easy-search vs the PDB). Reported per hit: target PDB id, E-value, and alignment TM-score. A TM-score above ~0.5 is the conventional threshold for 'same fold'.

  · Functional annotations link the protein to curated databases. InterPro entries identify conserved domains and families by matching the sequence against member-database signatures (Pfam, PROSITE, CDD, …). Gene Ontology (GO) terms describe molecular function, biological process, and cellular component in a controlled vocabulary. CATH places the structure in a hierarchical fold classification (Class/Architecture/Topology/Homologous-superfamily). The organism is the source species.

  · The contact map is a binary N×N matrix image: pixel (i, j) is dark where Cα_i and Cα_j are within 8 Å and |i−j|>4. Because the |i−j|>4 filter removes local helical contacts, off-diagonal stripes parallel to the main diagonal indicate parallel β-sheets; stripes perpendicular to it indicate antiparallel β-sheets. The Ramachandran plot scatters every residue's (φ, ψ) pair against the sterically allowed regions. The PAE heatmap renders the predicted-aligned-error matrix.

  · Six rendered views show the 3D structure from the faces of a cube — i.e. along ±x, ±y, ±z. Rendering representation is drawn randomly per protein from cartoon (secondary-structure ribbons), sticks (backbone bonds), or molecular surface; coloring is either N→C rainbow (blue at the N-terminus through red at the C-terminus) or one color per chain.